Protein AF-U3B4Z3-F1 (afdb_monomer)

Secondary structure (DSSP, 8-state):
----PPEEEEEEEEES-HHHHHHTT-GGGTTTSPPP--TTGGGBSS-HHHHTTSSS----B--S---TT-EEEEEEEEE--TT--TTHHHHS----------SS-TT--HHHHHHHHHHHHHHHHHHHHHHHHHHTT-

Organism: Aquipseudomonas alcaligenes (strain ATCC 14909 / DSM 50342 / CCUG 1425 / JCM 20561 / NBRC 14159 / NCIMB 9945 / NCTC 10367 / 1577) (NCBI:txid1215092)

Sequence (138 aa):
MEYLATQISFRLVKGTSLDEVQKHFNQVSKADVESRNDDAVPNRDISAQQRSRGTVQSSRWTFERRNPDEKWLVVVVRQDREWNHPDVLDEEPYALVVTVADRDNENAQLYTQIQAVIAQQAEARERQQAERLRARRQ

Radius of gyration: 18.34 Å; Cα contacts (8 Å, |Δi|>4): 101; chains: 1; bounding box: 47×33×52 Å

Structure (mmCIF, N/CA/C/O backbone):
data_AF-U3B4Z3-F1
#
_entry.id   AF-U3B4Z3-F1
#
loop_
_atom_site.group_PDB
_atom_site.id
_atom_site.type_symbol
_atom_site.label_atom_id
_atom_site.label_alt_id
_atom_site.label_comp_id
_atom_site.label_asym_id
_atom_site.label_entity_id
_atom_site.label_seq_id
_atom_site.pdbx_PDB_ins_code
_atom_site.Cartn_x
_atom_site.Cartn_y
_atom_site.Cartn_z
_atom_site.occupancy
_atom_site.B_iso_or_equiv
_atom_site.auth_seq_id
_atom_site.auth_comp_id
_atom_site.auth_asym_id
_atom_site.auth_atom_id
_atom_site.pdbx_PDB_model_num
ATOM 1 N N . MET A 1 1 ? 26.764 -13.577 -11.043 1.00 41.62 1 MET A N 1
ATOM 2 C CA . MET A 1 1 ? 25.520 -13.459 -11.826 1.00 41.62 1 MET A CA 1
ATOM 3 C C . MET A 1 1 ? 24.587 -12.562 -11.039 1.00 41.62 1 MET A C 1
ATOM 5 O O . MET A 1 1 ? 24.193 -12.952 -9.948 1.00 41.62 1 MET A O 1
ATOM 9 N N . GLU A 1 2 ? 24.313 -11.351 -11.517 1.00 44.97 2 GLU A N 1
ATOM 10 C CA . GLU A 1 2 ? 23.198 -10.564 -10.983 1.00 44.97 2 GLU A CA 1
ATOM 11 C C . GLU A 1 2 ? 21.911 -11.148 -11.560 1.00 44.97 2 GLU A C 1
ATOM 13 O O . GLU A 1 2 ? 21.774 -11.275 -12.774 1.00 44.97 2 GLU A O 1
ATOM 18 N N . TYR A 1 3 ? 21.001 -11.574 -10.691 1.00 47.06 3 TYR A N 1
ATOM 19 C CA . TYR A 1 3 ? 19.689 -12.055 -11.099 1.00 47.06 3 TYR A CA 1
ATOM 20 C C . TYR A 1 3 ? 18.873 -10.841 -11.573 1.00 47.06 3 TYR A C 1
ATOM 22 O O . TYR A 1 3 ? 18.566 -9.947 -10.784 1.00 47.06 3 TYR A O 1
ATOM 30 N N . LEU A 1 4 ? 18.597 -10.767 -12.875 1.00 60.78 4 LEU A N 1
ATOM 31 C CA . LEU A 1 4 ? 17.962 -9.624 -13.542 1.00 60.78 4 LEU A CA 1
ATOM 32 C C . LEU A 1 4 ? 16.432 -9.792 -13.597 1.00 60.78 4 LEU A C 1
ATOM 34 O O . LEU A 1 4 ? 15.850 -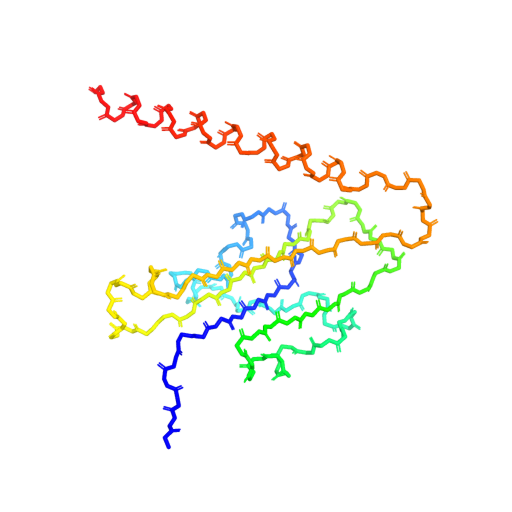9.791 -14.673 1.00 60.78 4 LEU A O 1
ATOM 38 N N . ALA A 1 5 ? 15.789 -9.985 -12.445 1.00 65.00 5 ALA A N 1
ATOM 39 C CA . ALA A 1 5 ? 14.333 -10.149 -12.357 1.00 65.00 5 ALA A CA 1
ATOM 40 C C . ALA A 1 5 ? 13.600 -8.805 -12.185 1.00 65.00 5 ALA A C 1
ATOM 42 O O . ALA A 1 5 ? 14.199 -7.818 -11.734 1.00 65.00 5 ALA A O 1
ATOM 43 N N . THR A 1 6 ? 12.297 -8.780 -12.498 1.00 74.94 6 THR A N 1
ATOM 44 C CA . THR A 1 6 ? 11.412 -7.647 -12.197 1.00 74.94 6 THR A CA 1
ATOM 45 C C . THR A 1 6 ? 11.465 -7.318 -10.710 1.00 74.94 6 THR A C 1
ATOM 47 O O . THR A 1 6 ? 11.360 -8.182 -9.837 1.00 74.94 6 THR A O 1
ATOM 50 N N . GLN A 1 7 ? 11.637 -6.031 -10.409 1.00 80.12 7 GLN A N 1
ATOM 51 C CA . GLN A 1 7 ? 11.697 -5.557 -9.035 1.00 80.12 7 GLN A CA 1
ATOM 52 C C . GLN A 1 7 ? 10.346 -4.993 -8.630 1.00 80.12 7 GLN A C 1
ATOM 54 O O . GLN A 1 7 ? 9.803 -4.096 -9.271 1.00 80.12 7 GLN A O 1
ATOM 59 N N . ILE A 1 8 ? 9.812 -5.493 -7.524 1.00 83.94 8 ILE A N 1
ATOM 60 C CA . ILE A 1 8 ? 8.605 -4.949 -6.911 1.00 83.94 8 ILE A CA 1
ATOM 61 C C . ILE A 1 8 ? 9.013 -4.239 -5.628 1.00 83.94 8 ILE A C 1
ATOM 63 O O . ILE A 1 8 ? 9.918 -4.661 -4.917 1.00 83.94 8 ILE A O 1
ATOM 67 N N . SER A 1 9 ? 8.362 -3.130 -5.319 1.00 86.50 9 SER A N 1
ATOM 68 C CA . SER A 1 9 ? 8.422 -2.507 -4.004 1.00 86.50 9 SER A CA 1
ATOM 69 C C . SER A 1 9 ? 7.042 -1.974 -3.653 1.00 86.50 9 SER A C 1
ATOM 71 O O . SER A 1 9 ? 6.201 -1.773 -4.522 1.00 86.50 9 SER A O 1
ATOM 73 N N . PHE A 1 10 ? 6.788 -1.735 -2.374 1.00 88.62 10 PHE A N 1
ATOM 74 C CA . PHE A 1 10 ? 5.564 -1.050 -1.955 1.00 88.62 10 PHE A CA 1
ATOM 75 C C . PHE A 1 10 ? 5.870 0.003 -0.907 1.00 88.62 10 PHE A C 1
ATOM 77 O O . PHE A 1 10 ? 6.934 -0.057 -0.304 1.00 88.62 10 PHE A O 1
ATOM 84 N N . ARG A 1 11 ? 4.982 0.965 -0.690 1.00 88.69 11 ARG A N 1
ATOM 85 C CA . ARG A 1 11 ? 5.067 1.966 0.379 1.00 88.69 11 ARG A CA 1
ATOM 86 C C . ARG A 1 11 ? 3.672 2.248 0.921 1.00 88.69 11 ARG A C 1
ATOM 88 O O . ARG A 1 11 ? 2.704 2.203 0.171 1.00 88.69 11 ARG A O 1
ATOM 95 N N . LEU A 1 12 ? 3.575 2.522 2.210 1.00 90.25 12 LEU A N 1
ATOM 96 C CA . LEU A 1 12 ? 2.405 3.042 2.885 1.00 90.25 12 LEU A CA 1
ATOM 97 C C . LEU A 1 12 ? 2.567 4.558 3.045 1.00 90.25 12 LEU A C 1
ATOM 99 O O . LEU A 1 12 ? 3.433 5.042 3.779 1.00 90.25 12 LEU A O 1
ATOM 103 N N . VAL A 1 13 ? 1.716 5.298 2.348 1.00 89.75 13 VAL A N 1
ATOM 104 C CA . VAL A 1 13 ? 1.735 6.762 2.292 1.00 89.75 13 VAL A CA 1
ATOM 105 C C . VAL A 1 13 ? 0.399 7.334 2.738 1.00 89.75 13 VAL A C 1
ATOM 107 O O . VAL A 1 13 ? -0.657 6.727 2.545 1.00 89.75 13 VAL A O 1
ATOM 110 N N . LYS A 1 14 ? 0.457 8.513 3.346 1.00 89.19 14 LYS A N 1
ATOM 111 C CA . LYS A 1 14 ? -0.705 9.343 3.641 1.00 89.19 14 LYS A CA 1
ATOM 112 C C . LYS A 1 14 ? -1.024 10.205 2.431 1.00 89.19 14 LYS A C 1
ATOM 114 O O . LYS A 1 14 ? -0.123 10.679 1.749 1.00 89.19 14 LYS A O 1
ATOM 119 N N . GLY A 1 15 ? -2.297 10.451 2.178 1.00 83.75 15 GLY A N 1
ATOM 120 C CA . GLY A 1 15 ? -2.708 11.358 1.114 1.00 83.75 15 GLY A CA 1
ATOM 121 C C . GLY A 1 15 ? -4.153 11.787 1.268 1.00 83.75 15 GLY A C 1
ATOM 122 O O . GLY A 1 15 ? -4.942 11.143 1.957 1.00 83.75 15 GLY A O 1
ATOM 123 N N . THR A 1 16 ? -4.509 12.878 0.605 1.00 81.00 16 THR A N 1
ATOM 124 C CA . THR A 1 16 ? -5.895 13.361 0.544 1.00 81.00 16 THR A CA 1
ATOM 125 C C . THR A 1 16 ? -6.699 12.613 -0.527 1.00 81.00 16 THR A C 1
ATOM 127 O O . THR A 1 16 ? -7.909 12.389 -0.389 1.00 81.00 16 THR A O 1
ATOM 130 N N . SER A 1 17 ? -6.021 12.161 -1.589 1.00 81.50 17 SER A N 1
ATOM 131 C CA . SER A 1 17 ? -6.609 11.446 -2.725 1.00 81.50 17 SER A CA 1
ATOM 132 C C . SER A 1 17 ? -5.595 10.546 -3.444 1.00 81.50 17 SER A C 1
ATOM 134 O O . SER A 1 17 ? -4.383 10.705 -3.295 1.00 81.50 17 SER A O 1
ATOM 136 N N . LEU A 1 18 ? -6.102 9.605 -4.250 1.00 82.75 18 LEU A N 1
ATOM 137 C CA . LEU A 1 18 ? -5.278 8.773 -5.135 1.00 82.75 18 LEU A CA 1
ATOM 138 C C . LEU A 1 18 ? -4.525 9.620 -6.173 1.00 82.75 18 LEU A C 1
ATOM 140 O O . LEU A 1 18 ? -3.337 9.388 -6.385 1.00 82.75 18 LEU A O 1
ATOM 144 N N . ASP A 1 19 ? -5.188 10.620 -6.761 1.00 80.50 19 ASP A N 1
ATOM 145 C CA . ASP A 1 19 ? -4.614 11.478 -7.807 1.00 80.50 19 ASP A CA 1
ATOM 146 C C . ASP A 1 19 ? -3.425 12.303 -7.304 1.00 80.50 19 ASP A C 1
ATOM 148 O O . ASP A 1 19 ? -2.439 12.478 -8.018 1.00 80.50 19 ASP A O 1
ATOM 152 N N . GLU A 1 20 ? -3.500 12.808 -6.069 1.00 82.69 20 GLU A N 1
ATOM 153 C CA . GLU A 1 20 ? -2.383 13.499 -5.418 1.00 82.69 20 GLU A CA 1
ATOM 154 C C . GLU A 1 20 ? -1.187 12.555 -5.271 1.00 82.69 20 GLU A C 1
ATOM 156 O O . GLU A 1 20 ? -0.090 12.858 -5.737 1.00 82.69 20 GLU A O 1
ATOM 161 N N . VAL A 1 21 ? -1.411 11.384 -4.670 1.00 83.50 21 VAL A N 1
ATOM 162 C CA . VAL A 1 21 ? -0.339 10.428 -4.384 1.00 83.50 21 VAL A CA 1
ATOM 163 C C . VAL A 1 21 ? 0.303 9.915 -5.669 1.00 83.50 21 VAL A C 1
ATOM 165 O O . VAL A 1 21 ? 1.527 9.837 -5.746 1.00 83.50 21 VAL A O 1
ATOM 168 N N . GLN A 1 22 ? -0.483 9.630 -6.708 1.00 80.88 22 GLN A N 1
ATOM 169 C CA . GLN A 1 22 ? 0.022 9.090 -7.970 1.00 80.88 22 GLN A CA 1
ATOM 170 C C . GLN A 1 22 ? 1.042 10.014 -8.655 1.00 80.88 22 GLN A C 1
ATOM 172 O O . GLN A 1 22 ? 1.992 9.518 -9.266 1.00 80.88 22 GLN A O 1
ATOM 177 N N . LYS A 1 23 ? 0.918 11.342 -8.511 1.00 80.50 23 LYS A N 1
ATOM 178 C CA . LYS A 1 23 ? 1.875 12.310 -9.083 1.00 80.50 23 LYS A CA 1
ATOM 179 C C . LYS A 1 23 ? 3.303 12.115 -8.568 1.00 80.50 23 LYS A C 1
ATOM 181 O O . LYS A 1 23 ? 4.246 12.332 -9.321 1.00 80.50 23 LYS A O 1
ATOM 186 N N . HIS A 1 24 ? 3.471 11.654 -7.331 1.00 77.00 24 HIS A N 1
ATOM 187 C CA . HIS A 1 24 ? 4.792 11.414 -6.735 1.00 77.00 24 HIS A CA 1
ATOM 188 C C . HIS A 1 24 ? 5.466 10.121 -7.217 1.00 77.00 24 HIS A C 1
ATOM 190 O O . HIS A 1 24 ? 6.660 9.927 -6.989 1.00 77.00 24 HIS A O 1
ATOM 196 N N . PHE A 1 25 ? 4.712 9.215 -7.846 1.00 74.25 25 PHE A N 1
ATOM 197 C CA . PHE A 1 25 ? 5.197 7.888 -8.241 1.00 74.25 25 PHE A CA 1
ATOM 198 C C . PHE A 1 25 ? 5.151 7.644 -9.751 1.00 74.25 25 PHE A C 1
ATOM 200 O O . PHE A 1 25 ? 5.730 6.666 -10.223 1.00 74.25 25 PHE A O 1
ATOM 207 N N . ASN A 1 26 ? 4.497 8.519 -10.518 1.00 72.94 26 ASN A N 1
ATOM 208 C CA . ASN A 1 26 ? 4.472 8.425 -11.970 1.00 72.94 26 ASN A CA 1
ATOM 209 C C . ASN A 1 26 ? 5.808 8.898 -12.571 1.00 72.94 26 ASN A C 1
ATOM 211 O O . ASN A 1 26 ? 6.327 9.962 -12.238 1.00 72.94 26 ASN A O 1
ATOM 215 N N . GLN A 1 27 ? 6.358 8.099 -13.486 1.00 64.75 27 GLN A N 1
ATOM 216 C CA . GLN A 1 27 ? 7.638 8.361 -14.144 1.00 64.75 27 GLN A CA 1
ATOM 217 C C . GLN A 1 27 ? 7.616 9.654 -14.972 1.00 64.75 27 GLN A C 1
ATOM 219 O O . GLN A 1 27 ? 8.635 10.335 -15.047 1.00 64.75 27 GLN A O 1
ATOM 224 N N . VAL A 1 28 ? 6.452 10.021 -15.521 1.00 63.06 28 VAL A N 1
ATOM 225 C CA . VAL A 1 28 ? 6.259 11.254 -16.306 1.00 63.06 28 VAL A CA 1
ATOM 226 C C . VAL A 1 28 ? 6.428 12.512 -15.448 1.00 63.06 28 VAL A C 1
ATOM 228 O O . VAL A 1 28 ? 6.970 13.501 -15.921 1.00 63.06 28 VAL A O 1
ATOM 231 N N . SER A 1 29 ? 6.012 12.470 -14.181 1.00 60.75 29 SER A N 1
ATOM 232 C CA . SER A 1 29 ? 6.086 13.603 -13.246 1.00 60.75 29 SER A CA 1
ATOM 233 C C . SER A 1 29 ? 7.303 13.551 -12.318 1.00 60.75 29 SER A C 1
ATOM 235 O O . SER A 1 29 ? 7.462 14.414 -11.460 1.00 60.75 29 SER A O 1
ATOM 237 N N . LYS A 1 30 ? 8.193 12.565 -12.494 1.00 60.62 30 LYS A N 1
ATOM 238 C CA . LYS A 1 30 ? 9.377 12.357 -11.643 1.00 60.62 30 LYS A CA 1
ATOM 239 C C . LYS A 1 30 ? 10.402 13.496 -11.736 1.00 60.62 30 LYS A C 1
ATOM 241 O O . LYS A 1 30 ? 11.194 13.666 -10.816 1.00 60.62 30 LYS A O 1
ATOM 246 N N . ALA A 1 31 ? 10.410 14.245 -12.840 1.00 61.31 31 ALA A N 1
ATOM 247 C CA . ALA A 1 31 ? 11.277 15.413 -13.009 1.00 61.31 31 ALA A CA 1
ATOM 248 C C . ALA A 1 31 ? 10.814 16.618 -12.170 1.00 61.31 31 ALA A C 1
ATOM 250 O O . ALA A 1 31 ? 11.644 17.418 -11.748 1.00 61.31 31 ALA A O 1
ATOM 251 N N . ASP A 1 32 ? 9.511 16.704 -11.893 1.00 60.38 32 ASP A N 1
ATOM 252 C CA . ASP A 1 32 ? 8.879 17.874 -11.277 1.00 60.38 32 ASP A CA 1
ATOM 253 C C . ASP A 1 32 ? 8.486 17.643 -9.810 1.00 60.38 32 ASP A C 1
ATOM 255 O O . ASP A 1 32 ? 8.093 18.577 -9.112 1.00 60.38 32 ASP A O 1
ATOM 259 N N . VAL A 1 33 ? 8.549 16.393 -9.335 1.00 61.12 33 VAL A N 1
ATOM 260 C CA . VAL A 1 33 ? 8.017 15.996 -8.029 1.00 61.12 33 VAL A CA 1
ATOM 261 C C . VAL A 1 33 ? 9.006 15.104 -7.281 1.00 61.12 33 VAL A C 1
ATOM 263 O O . VAL A 1 33 ? 9.469 14.084 -7.792 1.00 61.12 33 VAL A O 1
ATOM 266 N N . GLU A 1 34 ? 9.299 15.472 -6.031 1.00 60.69 34 GLU A N 1
ATOM 267 C CA . GLU A 1 34 ? 10.188 14.715 -5.149 1.00 60.69 34 GLU A CA 1
ATOM 268 C C . GLU A 1 34 ? 9.652 13.302 -4.865 1.00 60.69 34 GLU A C 1
ATOM 270 O O . GLU A 1 34 ? 8.446 13.087 -4.670 1.00 60.69 34 GLU A O 1
ATOM 275 N N . SER A 1 35 ? 10.568 12.327 -4.810 1.00 64.94 35 SER A N 1
ATOM 276 C CA . SER A 1 35 ? 10.212 10.937 -4.534 1.00 64.94 35 SER A CA 1
ATOM 277 C C . SER A 1 35 ? 9.660 10.799 -3.120 1.00 64.94 35 SER A C 1
ATOM 279 O O . SER A 1 35 ? 10.345 11.115 -2.145 1.00 64.94 35 SER A O 1
ATOM 281 N N . ARG A 1 36 ? 8.448 10.261 -2.997 1.00 74.06 36 ARG A N 1
ATOM 282 C CA . ARG A 1 36 ? 7.793 10.088 -1.701 1.00 74.06 36 ARG A CA 1
ATOM 283 C C . ARG A 1 36 ? 8.211 8.777 -1.030 1.00 74.06 36 ARG A C 1
ATOM 285 O O . ARG A 1 36 ? 8.226 7.713 -1.655 1.00 74.06 36 ARG A O 1
ATOM 292 N N . ASN A 1 37 ? 8.565 8.856 0.252 1.00 77.75 37 ASN A N 1
ATOM 293 C CA . ASN A 1 37 ? 8.926 7.695 1.069 1.00 77.75 37 ASN A CA 1
ATOM 294 C C . ASN A 1 37 ? 7.727 7.204 1.902 1.00 77.75 37 ASN A C 1
ATOM 296 O O . ASN A 1 37 ? 6.647 7.774 1.818 1.00 77.75 37 ASN A O 1
ATOM 300 N N . ASP A 1 38 ? 7.901 6.130 2.677 1.00 80.69 38 ASP A N 1
ATOM 301 C CA . ASP A 1 38 ? 6.892 5.692 3.650 1.00 80.69 38 ASP A CA 1
ATOM 302 C C . ASP A 1 38 ? 6.573 6.828 4.640 1.00 80.69 38 ASP A C 1
ATOM 304 O O . ASP A 1 38 ? 7.473 7.343 5.300 1.00 80.69 38 ASP A O 1
ATOM 308 N N . ASP A 1 39 ? 5.297 7.176 4.806 1.00 84.25 39 ASP A N 1
ATOM 309 C CA . ASP A 1 39 ? 4.884 8.210 5.774 1.00 84.25 39 ASP A CA 1
ATOM 310 C C . ASP A 1 39 ? 4.785 7.652 7.208 1.00 84.25 39 ASP A C 1
ATOM 312 O O . ASP A 1 39 ? 4.643 8.395 8.177 1.00 84.25 39 ASP A O 1
ATOM 316 N N . ALA A 1 40 ? 4.883 6.327 7.357 1.00 82.44 40 ALA A N 1
ATOM 317 C CA . ALA A 1 40 ? 4.808 5.603 8.625 1.00 82.44 40 ALA A CA 1
ATOM 318 C C . ALA A 1 40 ? 6.084 4.791 8.917 1.00 82.44 40 ALA A C 1
ATOM 320 O O . ALA A 1 40 ? 6.005 3.679 9.437 1.00 82.44 40 ALA A O 1
ATOM 321 N N . VAL A 1 41 ? 7.269 5.317 8.571 1.00 79.81 41 VAL A N 1
ATOM 322 C CA . VAL A 1 41 ? 8.565 4.673 8.880 1.00 79.81 41 VAL A CA 1
ATOM 323 C C . VAL A 1 41 ? 8.708 4.244 10.349 1.00 79.81 41 VAL A C 1
ATOM 325 O O . VAL A 1 41 ? 9.113 3.098 10.547 1.00 79.81 41 VAL A O 1
ATOM 328 N N . PRO A 1 42 ? 8.390 5.077 11.365 1.00 80.75 42 PRO A N 1
ATOM 329 C CA . PRO A 1 42 ? 8.585 4.683 12.764 1.00 80.75 42 PRO A CA 1
ATOM 330 C C . PRO A 1 42 ? 7.632 3.575 13.229 1.00 80.75 42 PRO A C 1
ATOM 332 O O . PR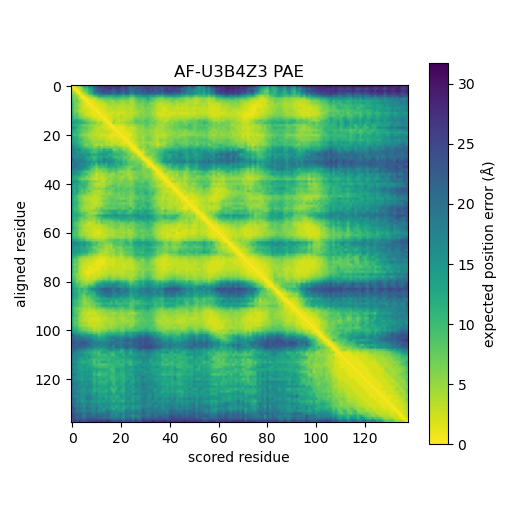O A 1 42 ? 7.926 2.877 14.190 1.00 80.75 42 PRO A O 1
ATOM 335 N N . ASN A 1 43 ? 6.515 3.377 12.531 1.00 82.25 43 ASN A N 1
ATOM 336 C CA . ASN A 1 43 ? 5.455 2.447 12.919 1.00 82.25 43 ASN A CA 1
ATOM 337 C C . ASN A 1 43 ? 5.593 1.075 12.245 1.00 82.25 43 ASN A C 1
ATOM 339 O O . ASN A 1 43 ? 4.643 0.293 12.264 1.00 82.25 43 ASN A O 1
ATOM 343 N N . ARG A 1 44 ? 6.725 0.818 11.583 1.00 85.94 44 ARG A N 1
ATOM 344 C CA . ARG A 1 44 ? 6.922 -0.294 10.653 1.00 85.94 44 ARG A CA 1
ATOM 345 C C . ARG A 1 44 ? 7.857 -1.353 11.229 1.00 85.94 44 ARG A C 1
ATOM 347 O O . ARG A 1 44 ? 8.994 -1.040 11.565 1.00 85.94 44 ARG A O 1
ATOM 354 N N . ASP A 1 45 ? 7.431 -2.613 11.182 1.00 83.81 45 ASP A N 1
ATOM 355 C CA . ASP A 1 45 ? 8.217 -3.736 11.713 1.00 83.81 45 ASP A CA 1
ATOM 356 C C . ASP A 1 45 ? 9.333 -4.195 10.755 1.00 83.81 45 ASP A C 1
ATOM 358 O O . ASP A 1 45 ? 10.432 -4.535 11.184 1.00 83.81 45 ASP A O 1
ATOM 362 N N . ILE A 1 46 ? 9.071 -4.204 9.439 1.00 83.69 46 ILE A N 1
ATOM 363 C CA . ILE A 1 46 ? 10.025 -4.676 8.416 1.00 83.69 46 ILE A CA 1
ATOM 364 C C . ILE A 1 46 ? 10.355 -3.536 7.459 1.00 83.69 46 ILE A C 1
ATOM 366 O O . ILE A 1 46 ? 9.482 -3.046 6.732 1.00 83.69 46 ILE A O 1
ATOM 370 N N . SER A 1 47 ? 11.626 -3.128 7.428 1.00 83.50 47 SER A N 1
ATOM 371 C CA . SER A 1 47 ? 12.064 -2.011 6.591 1.00 83.50 47 SER A CA 1
ATOM 372 C C . SER A 1 47 ? 12.010 -2.323 5.093 1.00 83.50 47 SER A C 1
ATOM 374 O O . SER A 1 47 ? 12.172 -3.466 4.664 1.00 83.50 47 SER A O 1
ATOM 376 N N . ALA A 1 48 ? 11.839 -1.278 4.274 1.00 80.44 48 ALA A N 1
ATOM 377 C CA . ALA A 1 48 ? 11.908 -1.387 2.815 1.00 80.44 48 ALA A CA 1
ATOM 378 C C . ALA A 1 48 ? 13.221 -2.034 2.337 1.00 80.44 48 ALA A C 1
ATOM 380 O O . ALA A 1 48 ? 13.192 -2.866 1.437 1.00 80.44 48 ALA A O 1
ATOM 381 N N . GLN A 1 49 ? 14.348 -1.710 2.980 1.00 79.75 49 GLN A N 1
ATOM 382 C CA . GLN A 1 49 ? 15.660 -2.265 2.640 1.00 79.75 49 GLN A CA 1
ATOM 383 C C . GLN A 1 49 ? 15.788 -3.757 2.983 1.00 79.75 49 GLN A C 1
ATOM 385 O O . GLN A 1 49 ? 16.465 -4.494 2.270 1.00 79.75 49 GL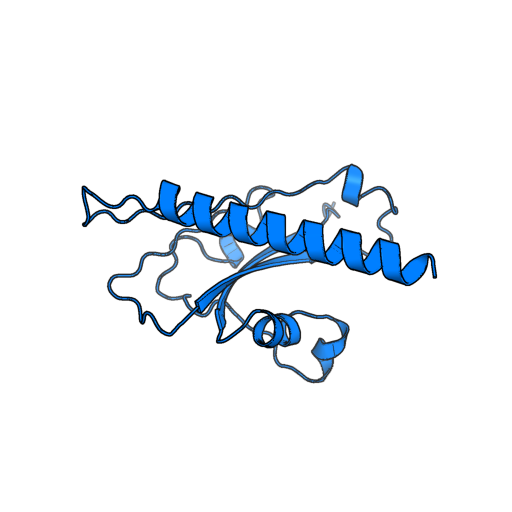N A O 1
ATOM 390 N N . GLN A 1 50 ? 15.154 -4.214 4.067 1.00 78.75 50 GLN A N 1
ATOM 391 C CA . GLN A 1 50 ? 15.166 -5.632 4.438 1.00 78.75 50 GLN A CA 1
ATOM 392 C C . GLN A 1 50 ? 14.327 -6.470 3.471 1.00 78.75 50 GLN A C 1
ATOM 394 O O . GLN A 1 50 ? 14.773 -7.534 3.048 1.00 78.75 50 GLN A O 1
ATOM 399 N N . ARG A 1 51 ? 13.140 -5.988 3.079 1.00 82.88 51 ARG A N 1
ATOM 400 C CA . ARG A 1 51 ? 12.241 -6.743 2.189 1.00 82.88 51 ARG A CA 1
ATOM 401 C C . ARG A 1 51 ? 12.583 -6.644 0.705 1.00 82.88 51 ARG A C 1
ATOM 403 O O . ARG A 1 51 ? 12.222 -7.550 -0.032 1.00 82.88 51 ARG A O 1
ATOM 410 N N . SER A 1 52 ? 13.304 -5.613 0.257 1.00 75.38 52 SER A N 1
ATOM 411 C CA . SER A 1 52 ? 13.659 -5.449 -1.165 1.00 75.38 52 SER A CA 1
ATOM 412 C C . SER A 1 52 ? 14.561 -6.557 -1.721 1.00 75.38 52 SER A C 1
ATOM 414 O O . SER A 1 52 ? 14.750 -6.642 -2.929 1.00 75.38 52 SER A O 1
ATOM 416 N N . ARG A 1 53 ? 15.129 -7.399 -0.849 1.00 70.19 53 ARG A N 1
ATOM 4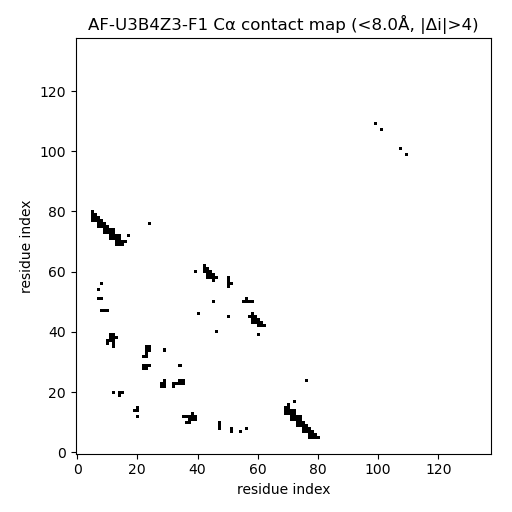17 C CA . ARG A 1 53 ? 15.996 -8.528 -1.214 1.00 70.19 53 ARG A CA 1
ATOM 418 C C . ARG A 1 53 ? 15.235 -9.829 -1.480 1.00 70.19 53 ARG A C 1
ATOM 420 O O . ARG A 1 53 ? 15.850 -10.790 -1.926 1.00 70.19 53 ARG A O 1
ATOM 427 N N . GLY A 1 54 ? 13.942 -9.884 -1.160 1.00 67.94 54 GLY A N 1
ATOM 428 C CA . GLY A 1 54 ? 13.112 -11.077 -1.314 1.00 67.94 54 GLY A CA 1
ATOM 429 C C . GLY A 1 54 ? 12.048 -10.916 -2.397 1.00 67.94 54 GLY A C 1
ATOM 430 O O . GLY A 1 54 ? 11.542 -9.817 -2.628 1.00 67.94 54 GLY A O 1
ATOM 431 N N . THR A 1 55 ? 11.674 -12.035 -3.021 1.00 68.38 55 THR A N 1
ATOM 432 C CA . THR A 1 55 ? 10.556 -12.116 -3.977 1.00 68.38 55 THR A CA 1
ATOM 433 C C . THR A 1 55 ? 9.212 -11.913 -3.278 1.00 68.38 55 THR A C 1
ATOM 435 O O . THR A 1 55 ? 8.326 -11.241 -3.797 1.00 68.38 55 THR A O 1
ATOM 438 N N . VAL A 1 56 ? 9.074 -12.440 -2.056 1.00 76.75 56 VAL A N 1
ATOM 439 C CA . VAL A 1 56 ? 7.925 -12.173 -1.185 1.00 76.75 56 VAL A CA 1
ATOM 440 C C . VAL A 1 56 ? 8.270 -11.009 -0.273 1.00 76.75 56 VAL A C 1
ATOM 442 O O . VAL A 1 56 ? 9.154 -11.107 0.579 1.00 76.75 56 VAL A O 1
ATOM 445 N N . GLN A 1 57 ? 7.546 -9.908 -0.434 1.00 85.69 57 GLN A N 1
ATOM 446 C CA . GLN A 1 57 ? 7.696 -8.740 0.419 1.00 85.69 57 GLN A CA 1
ATOM 447 C C . GLN A 1 57 ? 6.521 -8.642 1.378 1.00 85.69 57 GLN A C 1
ATOM 449 O O . GLN A 1 57 ? 5.367 -8.640 0.960 1.00 85.69 57 GLN A O 1
ATOM 454 N N . SER A 1 58 ? 6.814 -8.500 2.667 1.00 88.38 58 SER A N 1
ATOM 455 C CA . SER A 1 58 ? 5.805 -8.212 3.681 1.00 88.38 58 SER A CA 1
ATOM 456 C C . SER A 1 58 ? 6.278 -7.092 4.595 1.00 88.38 58 SER A C 1
ATOM 458 O O . SER A 1 58 ? 7.475 -6.823 4.731 1.00 88.38 58 SER A O 1
ATOM 460 N N . SER A 1 59 ? 5.319 -6.384 5.172 1.00 89.19 59 SER A N 1
ATOM 461 C CA . SER A 1 59 ? 5.571 -5.428 6.236 1.00 89.19 59 SE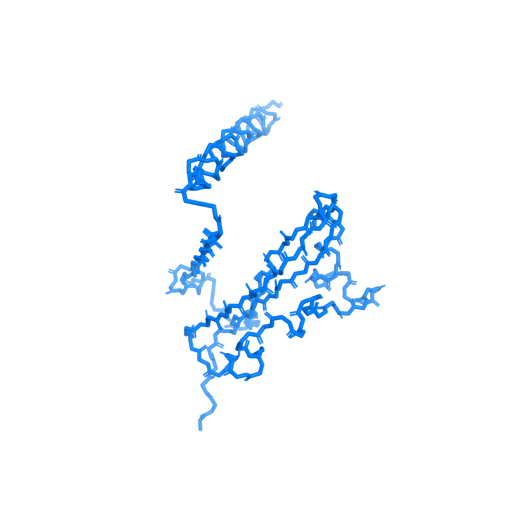R A CA 1
ATOM 462 C C . SER A 1 59 ? 4.306 -5.275 7.063 1.00 89.19 59 SER A C 1
ATOM 464 O O . SER A 1 59 ? 3.197 -5.515 6.579 1.00 89.19 59 SER A O 1
ATOM 466 N N . ARG A 1 60 ? 4.488 -4.894 8.320 1.00 89.31 60 ARG A N 1
ATOM 467 C CA . ARG A 1 60 ? 3.412 -4.643 9.265 1.00 89.31 60 ARG A CA 1
ATOM 468 C C . ARG A 1 60 ? 3.580 -3.236 9.802 1.00 89.31 60 ARG A C 1
ATOM 470 O O . ARG A 1 60 ? 4.693 -2.827 10.125 1.00 89.31 60 ARG A O 1
ATOM 477 N N . TRP A 1 61 ? 2.459 -2.531 9.886 1.00 90.00 61 TRP A N 1
ATOM 478 C CA . TRP A 1 61 ? 2.387 -1.235 10.532 1.00 90.00 61 TRP A CA 1
ATOM 479 C C . TRP A 1 61 ? 1.396 -1.274 11.680 1.00 90.00 61 TRP A C 1
ATOM 481 O O . TRP A 1 61 ? 0.265 -1.734 11.505 1.00 90.00 61 TRP A O 1
ATOM 491 N N . THR A 1 62 ? 1.814 -0.754 12.829 1.00 87.94 62 THR A N 1
ATOM 492 C CA . THR A 1 62 ? 0.975 -0.664 14.027 1.00 87.94 62 THR A CA 1
ATOM 493 C C . THR A 1 62 ? 0.693 0.801 14.340 1.00 87.94 62 THR A C 1
ATOM 495 O O . THR A 1 62 ? 1.594 1.636 14.328 1.00 87.94 62 THR A O 1
ATOM 498 N N . PHE A 1 63 ? -0.570 1.135 14.587 1.00 85.50 63 PHE A N 1
ATOM 499 C CA . PHE A 1 63 ? -1.006 2.500 14.877 1.00 85.50 63 PHE A CA 1
ATOM 500 C C . PHE A 1 63 ? -1.860 2.486 16.138 1.00 85.50 63 PHE A C 1
ATOM 502 O O . PHE A 1 63 ? -2.796 1.699 16.210 1.00 85.50 63 PHE A O 1
ATOM 509 N N . GLU A 1 64 ? -1.556 3.361 17.093 1.00 80.38 64 GLU A N 1
ATOM 510 C CA . GLU A 1 64 ? -2.319 3.476 18.346 1.00 80.38 64 GLU A CA 1
ATOM 511 C C . GLU A 1 64 ? -3.522 4.418 18.207 1.00 80.38 64 GLU A C 1
ATOM 513 O O . GLU A 1 64 ? -4.585 4.176 18.766 1.00 80.38 64 GLU A O 1
ATOM 518 N N . ARG A 1 65 ? -3.374 5.503 17.437 1.00 76.31 65 ARG A N 1
ATOM 519 C CA . ARG A 1 65 ? -4.448 6.444 17.094 1.00 76.31 65 ARG A CA 1
ATOM 520 C C . ARG A 1 65 ? -4.294 6.890 15.649 1.00 76.31 65 ARG A C 1
ATOM 522 O O . ARG A 1 65 ? -3.190 7.212 15.213 1.00 76.31 65 ARG A O 1
ATOM 529 N N . ARG A 1 66 ? -5.402 6.917 14.907 1.00 74.62 66 ARG A N 1
ATOM 530 C CA . ARG A 1 66 ? -5.441 7.427 13.532 1.00 74.62 66 ARG A CA 1
ATOM 531 C C . ARG A 1 66 ? -6.383 8.615 13.424 1.00 74.62 66 ARG A C 1
ATOM 533 O O . ARG A 1 66 ? -7.417 8.645 14.083 1.00 74.62 66 ARG A O 1
ATOM 540 N N . ASN A 1 67 ? -6.013 9.566 12.574 1.00 78.69 67 ASN A N 1
ATOM 541 C CA . ASN A 1 67 ? -6.895 10.650 12.178 1.00 78.69 67 ASN A CA 1
ATOM 542 C C . ASN A 1 67 ? -7.882 10.127 11.110 1.00 78.69 67 ASN A C 1
ATOM 544 O O . ASN A 1 67 ? -7.415 9.631 10.083 1.00 78.69 67 ASN A O 1
ATOM 548 N N . PRO A 1 68 ? -9.209 10.203 11.328 1.00 77.62 68 PRO A N 1
ATOM 549 C CA . PRO A 1 68 ? -10.204 9.756 10.350 1.00 77.62 68 PRO A CA 1
ATOM 550 C C . PRO A 1 68 ? -10.200 10.563 9.043 1.00 77.62 68 PRO A C 1
ATOM 552 O O . PRO A 1 68 ? -10.618 10.033 8.015 1.00 77.62 68 PRO A O 1
ATOM 555 N N . ASP A 1 69 ? -9.690 11.797 9.053 1.00 79.56 69 ASP A N 1
ATOM 556 C CA . ASP A 1 69 ? -9.609 12.642 7.853 1.00 79.56 69 ASP A CA 1
ATOM 557 C C . ASP A 1 69 ? -8.410 12.286 6.953 1.00 79.56 69 ASP A C 1
ATOM 559 O O . ASP A 1 69 ? -8.324 12.725 5.804 1.00 79.56 69 ASP A O 1
ATOM 563 N N . GLU A 1 70 ? -7.475 11.471 7.451 1.00 79.81 70 GLU A N 1
ATOM 564 C CA . GLU A 1 70 ? -6.302 11.032 6.699 1.00 79.81 70 GLU A CA 1
ATOM 565 C C . GLU A 1 70 ? -6.562 9.692 6.001 1.00 79.81 70 GLU A C 1
ATOM 567 O O . GLU A 1 70 ? -6.848 8.672 6.636 1.00 79.81 70 GLU A O 1
ATOM 572 N N . LYS A 1 71 ? -6.378 9.656 4.675 1.00 85.31 71 LYS A N 1
ATOM 573 C CA . LYS A 1 71 ? -6.409 8.399 3.924 1.00 85.31 71 LYS A CA 1
ATOM 574 C C . LYS A 1 71 ? -5.015 7.795 3.862 1.00 85.31 71 LYS A C 1
ATOM 576 O O . LYS A 1 71 ? -4.026 8.472 3.583 1.00 85.31 71 LYS A O 1
ATOM 581 N N . TRP A 1 72 ? -4.969 6.489 4.081 1.00 87.38 72 TRP A N 1
ATOM 582 C CA . TRP A 1 72 ? -3.766 5.682 3.964 1.00 87.38 72 TRP A CA 1
ATOM 583 C C . TRP A 1 72 ? -3.830 4.857 2.690 1.00 87.38 72 TRP A C 1
ATOM 585 O O . TRP A 1 72 ? -4.823 4.182 2.421 1.00 87.38 72 TRP A O 1
ATOM 595 N N . LEU A 1 73 ? -2.764 4.924 1.907 1.00 87.81 73 LEU A N 1
ATOM 596 C CA . LEU A 1 73 ? -2.685 4.351 0.576 1.00 87.81 73 LEU A CA 1
ATOM 597 C C . LEU A 1 73 ? -1.455 3.451 0.501 1.00 87.81 73 LEU A C 1
ATOM 599 O O . LEU A 1 73 ? -0.350 3.857 0.867 1.00 87.81 73 LEU A O 1
ATOM 603 N N . VAL A 1 74 ? -1.651 2.221 0.028 1.00 89.12 74 VAL A N 1
ATOM 604 C CA . VAL A 1 74 ? -0.547 1.316 -0.297 1.00 89.12 74 VAL A CA 1
ATOM 605 C C . VAL A 1 74 ? -0.205 1.515 -1.764 1.00 89.12 74 VAL A C 1
ATOM 607 O O . VAL A 1 74 ? -0.986 1.167 -2.646 1.00 89.12 74 VAL A O 1
ATOM 610 N N . VAL A 1 75 ? 0.966 2.080 -2.023 1.00 88.12 75 VAL A N 1
ATOM 611 C CA . VAL A 1 75 ? 1.494 2.273 -3.372 1.00 88.12 75 VAL A CA 1
ATOM 612 C C . VAL A 1 75 ? 2.418 1.114 -3.689 1.00 88.12 75 VAL A C 1
ATOM 614 O O . VAL A 1 75 ? 3.447 0.953 -3.036 1.00 88.12 75 VAL A O 1
ATOM 617 N N . VAL A 1 76 ? 2.064 0.316 -4.694 1.00 87.19 76 VAL A N 1
ATOM 618 C CA . VAL A 1 76 ? 2.913 -0.753 -5.229 1.00 87.19 76 VAL A CA 1
ATOM 619 C C . VAL A 1 76 ? 3.595 -0.239 -6.491 1.00 87.19 76 VAL A C 1
ATOM 621 O O . VAL A 1 76 ? 2.938 0.257 -7.400 1.00 87.19 76 VAL A O 1
ATOM 624 N N . VAL A 1 77 ? 4.920 -0.343 -6.536 1.00 83.81 77 VAL A N 1
ATOM 625 C CA . VAL A 1 77 ? 5.747 0.046 -7.677 1.00 83.81 77 VAL A CA 1
ATOM 626 C C . VAL A 1 77 ? 6.410 -1.208 -8.225 1.00 83.81 77 VAL A C 1
ATOM 628 O O . VAL A 1 77 ? 7.274 -1.791 -7.567 1.00 83.81 77 VAL A O 1
ATOM 631 N N . ARG A 1 78 ? 6.007 -1.598 -9.434 1.00 84.19 78 ARG A N 1
ATOM 632 C CA . ARG A 1 78 ? 6.677 -2.608 -10.254 1.00 84.19 78 ARG A CA 1
ATOM 633 C C . ARG A 1 78 ? 7.637 -1.891 -11.200 1.00 84.19 78 ARG A C 1
ATOM 635 O O . ARG A 1 78 ? 7.252 -0.924 -11.850 1.00 84.19 78 ARG A O 1
ATOM 642 N N . GLN A 1 79 ? 8.888 -2.327 -11.220 1.00 79.06 79 GLN A N 1
ATOM 643 C CA . GLN A 1 79 ? 9.928 -1.827 -12.107 1.00 79.06 79 GLN A CA 1
ATOM 644 C C . GLN A 1 79 ? 10.322 -2.953 -13.055 1.00 79.06 79 GLN A C 1
ATOM 646 O O . GLN A 1 79 ? 11.082 -3.854 -12.691 1.00 79.06 79 GLN A O 1
ATOM 651 N N . ASP A 1 80 ? 9.769 -2.879 -14.259 1.00 77.81 80 ASP A N 1
ATOM 652 C CA . ASP A 1 80 ? 10.143 -3.714 -15.392 1.00 77.81 80 ASP A CA 1
ATOM 653 C C . ASP A 1 80 ? 11.280 -3.027 -16.165 1.00 77.81 80 ASP A C 1
ATOM 655 O O . ASP A 1 80 ? 11.355 -1.795 -16.216 1.00 77.81 80 ASP A O 1
ATOM 659 N N . ARG A 1 81 ? 12.209 -3.802 -16.733 1.00 72.06 81 ARG A N 1
ATOM 660 C CA . ARG A 1 81 ? 13.311 -3.242 -17.532 1.00 72.06 81 ARG A CA 1
ATOM 661 C C . ARG A 1 81 ? 12.902 -3.091 -18.995 1.00 72.06 81 ARG A C 1
ATOM 663 O O . ARG A 1 81 ? 12.045 -3.814 -19.477 1.00 72.06 81 ARG A O 1
ATOM 670 N N . GLU A 1 82 ? 13.560 -2.187 -19.720 1.00 64.44 82 GLU A N 1
ATOM 671 C CA . GLU A 1 82 ? 13.239 -1.862 -21.126 1.00 64.44 82 GLU A CA 1
ATOM 672 C C . GLU A 1 82 ? 13.356 -3.048 -22.100 1.00 64.44 82 GLU A C 1
ATOM 674 O O . GLU A 1 82 ? 12.754 -3.029 -23.167 1.00 64.44 82 GLU A O 1
ATOM 679 N N . TRP A 1 83 ? 14.117 -4.081 -21.736 1.00 64.56 83 TRP A N 1
ATOM 680 C CA . TRP A 1 83 ? 14.282 -5.311 -22.515 1.00 64.56 83 TRP A CA 1
ATOM 681 C C . TRP A 1 83 ? 13.376 -6.453 -22.033 1.00 64.56 83 TRP A C 1
ATOM 683 O O . TRP A 1 83 ? 13.509 -7.573 -22.521 1.00 64.56 83 TRP A O 1
ATOM 693 N N . ASN A 1 84 ? 12.467 -6.193 -21.085 1.00 60.66 84 ASN A N 1
ATOM 694 C CA . ASN A 1 84 ? 11.455 -7.169 -20.700 1.00 60.66 84 ASN A CA 1
ATOM 695 C C . ASN A 1 84 ? 10.543 -7.431 -21.902 1.00 60.66 84 ASN A C 1
ATOM 697 O O . ASN A 1 84 ? 10.038 -6.504 -22.540 1.00 60.66 84 ASN A O 1
ATOM 701 N N . HIS A 1 85 ? 10.342 -8.709 -22.212 1.00 63.41 85 HIS A N 1
ATOM 702 C CA . HIS A 1 85 ? 9.391 -9.126 -23.231 1.00 63.41 85 HIS A CA 1
ATOM 703 C C . HIS A 1 85 ? 7.967 -8.673 -22.849 1.00 63.41 85 HIS A C 1
ATOM 705 O O . HIS A 1 85 ? 7.665 -8.562 -21.656 1.00 63.41 85 HIS A O 1
ATOM 711 N N . PRO A 1 86 ? 7.077 -8.421 -23.829 1.00 66.12 86 PRO A N 1
ATOM 712 C CA . PRO A 1 86 ? 5.691 -8.018 -23.564 1.00 66.12 86 PRO A CA 1
ATOM 713 C C . PRO A 1 86 ? 4.954 -8.978 -22.616 1.00 66.12 86 PRO A C 1
ATOM 715 O O . PRO A 1 86 ? 4.089 -8.555 -21.854 1.00 66.12 86 PRO A O 1
ATOM 718 N N . ASP A 1 87 ? 5.360 -10.246 -22.633 1.00 64.81 87 ASP A N 1
ATOM 719 C CA . ASP A 1 87 ? 4.718 -11.360 -21.936 1.00 64.81 87 ASP A CA 1
ATOM 720 C C . ASP A 1 87 ? 5.079 -11.421 -20.435 1.00 64.81 87 ASP A C 1
ATOM 722 O O . ASP A 1 87 ? 4.476 -12.169 -19.672 1.00 64.81 87 ASP A O 1
ATOM 726 N N . VAL A 1 88 ? 6.018 -10.592 -19.956 1.00 68.50 88 VAL A N 1
ATOM 727 C CA . VAL A 1 88 ? 6.482 -10.591 -18.550 1.00 68.50 88 VAL A CA 1
ATOM 728 C C . VAL A 1 88 ? 5.363 -10.241 -17.553 1.00 68.50 88 VAL A C 1
ATOM 730 O O . VAL A 1 88 ? 5.399 -10.644 -16.390 1.00 68.50 88 VAL A O 1
ATOM 733 N N . LEU A 1 89 ? 4.338 -9.502 -17.980 1.00 67.19 89 LEU A N 1
ATOM 734 C CA . LEU A 1 89 ? 3.149 -9.254 -17.154 1.00 67.19 89 LEU A CA 1
ATOM 735 C C . LEU A 1 89 ? 2.287 -10.508 -16.970 1.00 67.19 89 LEU A C 1
ATOM 737 O O . LEU A 1 89 ? 1.718 -10.683 -15.891 1.00 67.19 89 LEU A O 1
ATOM 741 N N . ASP A 1 90 ? 2.223 -11.363 -17.990 1.00 72.06 90 ASP A N 1
ATOM 742 C CA . ASP A 1 90 ? 1.451 -12.604 -17.978 1.00 72.06 90 ASP A CA 1
ATOM 743 C C . ASP A 1 90 ? 2.210 -13.724 -17.251 1.00 72.06 90 ASP A C 1
ATOM 745 O O . ASP A 1 90 ? 1.608 -14.513 -16.520 1.00 72.06 90 ASP A O 1
ATOM 749 N N . GLU A 1 91 ? 3.536 -13.764 -17.399 1.00 75.81 91 GLU A N 1
ATOM 750 C CA . GLU A 1 91 ? 4.397 -14.764 -16.759 1.00 75.81 91 GLU A CA 1
ATOM 751 C C . GLU A 1 91 ? 4.695 -14.452 -15.285 1.00 75.81 91 GLU A C 1
ATOM 753 O O . GLU A 1 91 ? 4.837 -15.369 -14.473 1.00 75.81 91 GLU A O 1
ATOM 758 N N . GLU A 1 92 ? 4.742 -13.169 -14.909 1.00 75.06 92 GLU A N 1
ATOM 759 C CA . GLU A 1 92 ? 5.039 -12.728 -13.541 1.00 75.06 92 GLU A CA 1
ATOM 760 C C . GLU A 1 92 ? 3.895 -11.874 -12.956 1.00 75.06 92 GLU A C 1
ATOM 762 O O . GLU A 1 92 ? 4.038 -10.653 -12.773 1.00 75.06 92 GLU A O 1
ATOM 767 N N . PRO A 1 93 ? 2.731 -12.476 -12.639 1.00 81.25 93 PRO A N 1
ATOM 768 C CA . PRO A 1 93 ? 1.654 -11.774 -11.956 1.00 81.25 93 PRO A CA 1
ATOM 769 C C . PRO A 1 93 ? 2.044 -11.450 -10.508 1.00 81.25 93 PRO A C 1
ATOM 771 O O . PRO A 1 93 ? 2.779 -12.188 -9.851 1.00 81.25 93 PRO A O 1
ATOM 774 N N . TYR A 1 94 ? 1.490 -10.363 -9.967 1.00 84.19 94 TYR A N 1
ATOM 775 C CA . TYR A 1 94 ? 1.624 -10.027 -8.550 1.00 84.19 94 TYR A CA 1
ATOM 776 C C . TYR A 1 94 ? 0.258 -9.838 -7.897 1.00 84.19 94 TYR A C 1
ATOM 778 O O . TYR A 1 94 ? -0.722 -9.467 -8.542 1.00 84.19 94 TYR A O 1
ATOM 786 N N . ALA A 1 95 ? 0.209 -10.062 -6.587 1.00 86.56 95 ALA A N 1
ATOM 787 C CA . ALA A 1 95 ? -0.972 -9.835 -5.770 1.00 86.56 95 ALA A CA 1
ATOM 788 C C . ALA A 1 95 ? -0.610 -8.999 -4.540 1.00 86.56 95 ALA A C 1
ATOM 790 O O . ALA A 1 95 ? 0.479 -9.128 -3.979 1.00 86.56 95 ALA A O 1
ATOM 791 N N . LEU A 1 96 ? -1.544 -8.151 -4.109 1.00 88.06 96 LEU A N 1
ATOM 792 C CA . LEU A 1 96 ? -1.444 -7.393 -2.869 1.00 88.06 96 LEU A CA 1
ATOM 793 C C . LEU A 1 96 ? -2.446 -7.956 -1.861 1.00 88.06 96 LEU A C 1
ATOM 795 O O . LEU A 1 96 ? -3.652 -7.918 -2.093 1.00 88.06 96 LEU A O 1
ATOM 799 N N . VAL A 1 97 ? -1.941 -8.433 -0.725 1.00 88.00 97 VAL A N 1
ATOM 800 C CA . VAL A 1 97 ? -2.767 -8.872 0.405 1.00 88.00 97 VAL A CA 1
ATOM 801 C C . VAL A 1 97 ? -2.618 -7.863 1.535 1.00 88.00 97 VAL A C 1
ATOM 803 O O . VAL A 1 97 ? -1.508 -7.590 1.990 1.00 88.00 97 VAL A O 1
ATOM 806 N N . VAL A 1 98 ? -3.741 -7.307 1.988 1.00 85.94 98 VAL A N 1
ATOM 807 C CA . VAL A 1 98 ? -3.792 -6.357 3.104 1.00 85.94 98 VAL A CA 1
ATOM 808 C C . VAL A 1 98 ? -4.644 -6.949 4.212 1.00 85.94 98 VAL A C 1
ATOM 810 O O . VAL A 1 98 ? -5.831 -7.205 4.022 1.00 85.94 98 VAL A O 1
ATOM 813 N N . THR A 1 99 ? -4.039 -7.113 5.384 1.00 84.88 99 THR A N 1
ATOM 814 C CA . THR A 1 99 ? -4.740 -7.544 6.593 1.00 84.88 99 THR A CA 1
ATOM 815 C C . THR A 1 99 ? -4.848 -6.368 7.549 1.00 84.88 99 THR A C 1
ATOM 817 O O . THR A 1 99 ? -3.835 -5.821 7.987 1.00 84.88 99 THR A O 1
ATOM 820 N N . VAL A 1 100 ? -6.080 -5.993 7.890 1.00 82.62 100 VAL A N 1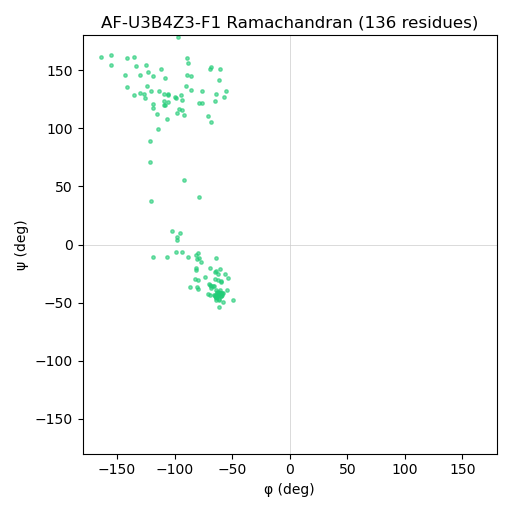
ATOM 821 C CA . VAL A 1 100 ? -6.373 -4.995 8.921 1.00 82.62 100 VAL A CA 1
ATOM 822 C C . VAL A 1 100 ? -6.892 -5.736 10.143 1.00 82.62 100 VAL A C 1
ATOM 824 O O . VAL A 1 100 ? -7.861 -6.483 10.044 1.00 82.62 100 VAL A O 1
ATOM 827 N N . ALA A 1 101 ? -6.229 -5.550 11.280 1.00 79.81 101 ALA A N 1
ATOM 828 C CA . ALA A 1 101 ? -6.637 -6.128 12.551 1.00 79.81 101 ALA A CA 1
ATOM 829 C C . ALA A 1 101 ? -6.762 -5.008 13.582 1.00 79.81 101 ALA A C 1
ATOM 831 O O . ALA A 1 101 ? -5.806 -4.261 13.790 1.00 79.81 101 ALA A O 1
ATOM 832 N N . ASP A 1 102 ? -7.926 -4.925 14.216 1.00 76.19 102 ASP A N 1
ATOM 833 C CA . ASP A 1 102 ? -8.178 -4.094 15.387 1.00 76.19 102 ASP A CA 1
ATOM 834 C C . ASP A 1 102 ? -8.273 -5.041 16.587 1.00 76.19 102 ASP A C 1
ATOM 836 O O . ASP A 1 102 ? -9.182 -5.865 16.659 1.00 76.19 102 ASP A O 1
ATOM 840 N N . ARG A 1 103 ? -7.247 -5.024 17.447 1.00 66.50 103 ARG A N 1
ATOM 841 C CA . ARG A 1 103 ? -7.140 -5.953 18.584 1.00 66.50 103 ARG A CA 1
ATOM 842 C C . ARG A 1 103 ? -7.966 -5.506 19.787 1.00 66.50 103 ARG A C 1
ATOM 844 O O . ARG A 1 103 ? -8.279 -6.352 20.616 1.00 66.50 103 ARG A O 1
ATOM 851 N N . ASP A 1 104 ? -8.319 -4.225 19.858 1.00 66.31 104 ASP A N 1
ATOM 852 C CA . ASP A 1 104 ? -9.003 -3.640 21.014 1.00 66.31 104 ASP A CA 1
ATOM 853 C C . ASP A 1 104 ? -10.529 -3.639 20.840 1.00 66.31 104 ASP A C 1
ATOM 855 O O . ASP A 1 104 ? -11.272 -3.316 21.766 1.00 66.31 104 ASP A O 1
ATOM 8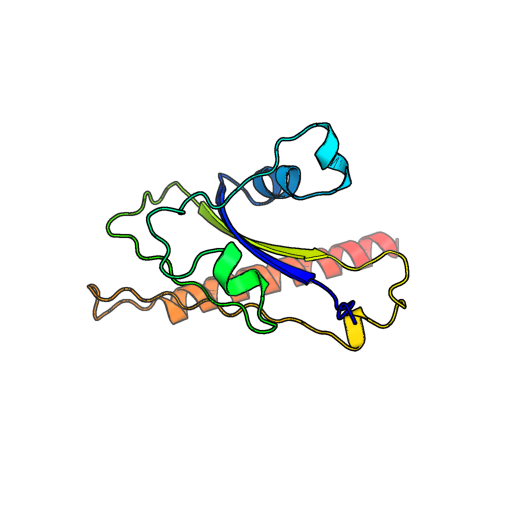59 N N . ASN A 1 105 ? -11.014 -4.027 19.658 1.00 65.31 105 ASN A N 1
ATOM 860 C CA . ASN A 1 105 ? -12.426 -4.024 19.316 1.00 65.31 105 ASN A CA 1
ATOM 861 C C . ASN A 1 105 ? -12.909 -5.432 18.930 1.00 65.31 105 ASN A C 1
ATOM 863 O O . ASN A 1 105 ? -12.918 -5.811 17.759 1.00 65.31 105 ASN A O 1
ATOM 867 N N . GLU A 1 106 ? -13.350 -6.203 19.930 1.00 61.50 106 GLU A N 1
ATOM 868 C CA . GLU A 1 106 ? -13.861 -7.580 19.770 1.00 61.50 106 GLU A CA 1
ATOM 869 C C . GLU A 1 106 ? -15.026 -7.702 18.771 1.00 61.50 106 GLU A C 1
ATOM 871 O O . GLU A 1 106 ? -15.216 -8.758 18.171 1.00 61.50 106 GLU A O 1
ATOM 876 N N . ASN A 1 107 ? -15.788 -6.625 18.549 1.00 63.25 107 ASN A N 1
ATOM 877 C CA . ASN A 1 107 ? -16.966 -6.614 17.674 1.00 63.25 107 ASN A CA 1
ATOM 878 C C . ASN A 1 107 ? -16.71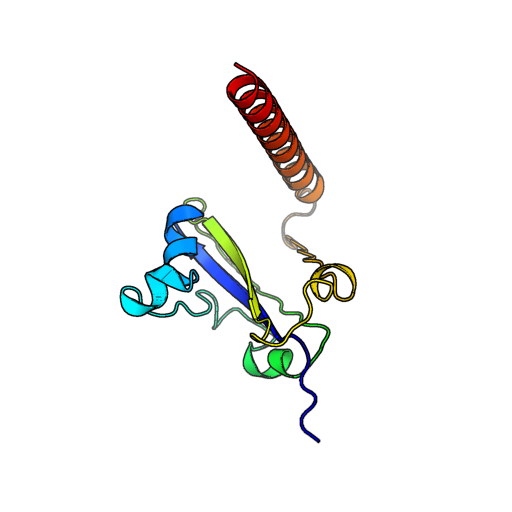0 -5.967 16.304 1.00 63.25 107 ASN A C 1
ATOM 880 O O . ASN A 1 107 ? -17.654 -5.672 15.563 1.00 63.25 107 ASN A O 1
ATOM 884 N N . ALA A 1 108 ? -15.453 -5.700 15.948 1.00 64.75 108 ALA A N 1
ATOM 885 C CA . ALA 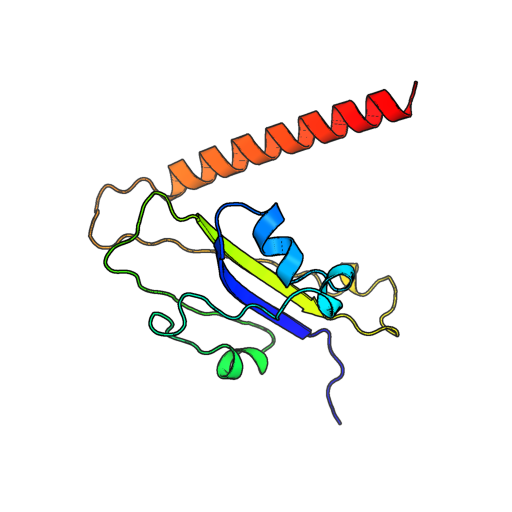A 1 108 ? -15.133 -4.984 14.723 1.00 64.75 108 ALA A CA 1
ATOM 886 C C . ALA A 1 108 ? -15.458 -5.823 13.470 1.00 64.75 108 ALA A C 1
ATOM 888 O O . ALA A 1 108 ? -14.717 -6.725 13.084 1.00 64.75 108 ALA A O 1
ATOM 889 N N . GLN A 1 109 ? -16.540 -5.484 12.760 1.00 74.56 109 GLN A N 1
ATOM 890 C CA . GLN A 1 109 ? -16.905 -6.101 11.471 1.00 74.56 109 GLN A CA 1
ATOM 891 C C . GLN A 1 109 ? -16.083 -5.540 10.292 1.00 74.56 109 GLN A C 1
ATOM 893 O O . GLN A 1 109 ? -16.613 -5.285 9.208 1.00 74.56 109 GLN A O 1
ATOM 898 N N . LEU A 1 110 ? -14.780 -5.320 10.497 1.00 72.25 110 LEU A N 1
ATOM 899 C CA . LEU A 1 110 ? -13.904 -4.645 9.531 1.00 72.25 110 LEU A CA 1
ATOM 900 C C . LEU A 1 110 ? -13.860 -5.366 8.189 1.00 72.25 110 LEU A C 1
ATOM 902 O O . LEU A 1 110 ? -13.931 -4.724 7.147 1.00 72.25 110 LEU A O 1
ATOM 906 N N . TYR A 1 111 ? -13.793 -6.697 8.207 1.00 75.56 111 TYR A N 1
ATOM 907 C CA . TYR A 1 111 ? -13.800 -7.490 6.983 1.00 75.56 111 TYR A CA 1
ATOM 908 C C . TYR A 1 111 ? -15.058 -7.225 6.145 1.00 75.56 111 TYR A C 1
ATOM 910 O O . TYR A 1 111 ? -14.952 -6.904 4.964 1.00 75.56 111 TYR A O 1
ATOM 918 N N . THR A 1 112 ? -16.239 -7.284 6.766 1.00 79.00 112 THR A N 1
ATOM 919 C CA . THR A 1 112 ? -17.528 -7.055 6.098 1.00 79.00 112 THR A CA 1
ATOM 920 C C . THR A 1 112 ? -17.629 -5.640 5.535 1.00 79.00 112 THR A C 1
ATOM 922 O O . THR A 1 112 ? -18.042 -5.458 4.392 1.00 79.00 112 THR A O 1
ATOM 925 N N . GLN A 1 113 ? -17.207 -4.637 6.307 1.00 80.69 113 GLN A N 1
ATOM 926 C CA . GLN A 1 113 ? -17.220 -3.238 5.873 1.00 80.69 113 GLN A CA 1
ATOM 927 C C . GLN A 1 113 ? -16.272 -3.007 4.690 1.00 80.69 113 GLN A C 1
ATOM 929 O O . GLN A 1 113 ? -16.658 -2.387 3.701 1.00 80.69 113 GLN A O 1
ATOM 934 N N . ILE A 1 114 ? -15.054 -3.552 4.754 1.00 82.12 114 ILE A N 1
ATOM 935 C CA . ILE A 1 114 ? -14.070 -3.447 3.670 1.00 82.12 114 ILE A CA 1
ATOM 936 C C . ILE A 1 114 ? -14.581 -4.155 2.410 1.00 82.12 114 ILE A C 1
ATOM 938 O O . ILE A 1 114 ? -14.507 -3.581 1.326 1.00 82.12 114 ILE A O 1
ATOM 942 N N . GLN A 1 115 ? -15.142 -5.362 2.534 1.00 81.69 115 GLN A N 1
ATOM 943 C CA . GLN A 1 115 ? -15.726 -6.090 1.403 1.00 81.69 115 GLN A CA 1
ATOM 944 C C . GLN A 1 115 ? -16.866 -5.306 0.745 1.00 81.69 115 GLN A C 1
ATOM 946 O O . GLN A 1 115 ? -16.883 -5.177 -0.477 1.00 81.69 115 GLN A O 1
ATOM 951 N N . ALA A 1 116 ? -17.770 -4.721 1.536 1.00 84.62 116 ALA A N 1
ATOM 952 C CA . ALA A 1 116 ? -18.862 -3.903 1.015 1.00 84.62 116 ALA A CA 1
ATOM 953 C C . ALA A 1 116 ? -18.343 -2.692 0.220 1.00 84.62 116 ALA A C 1
ATOM 955 O O . ALA A 1 116 ? -18.817 -2.426 -0.884 1.00 84.62 116 ALA A O 1
ATOM 956 N N . VAL A 1 117 ? -17.326 -1.997 0.739 1.00 86.19 117 VAL A N 1
ATOM 957 C CA . VAL A 1 117 ? -16.705 -0.856 0.047 1.00 86.19 117 VAL A CA 1
ATOM 958 C C . VAL A 1 117 ? -16.010 -1.297 -1.245 1.00 86.19 117 VAL A C 1
ATOM 960 O O . VAL A 1 117 ? -16.163 -0.643 -2.278 1.00 86.19 117 VAL A O 1
ATOM 963 N N . ILE A 1 118 ? -15.269 -2.409 -1.224 1.00 85.75 118 ILE A N 1
ATOM 964 C CA . ILE A 1 118 ? -14.588 -2.939 -2.415 1.00 85.75 118 ILE A CA 1
ATOM 965 C C . ILE A 1 118 ? -15.603 -3.329 -3.494 1.00 85.75 118 ILE A C 1
ATOM 967 O O . ILE A 1 118 ? -15.404 -2.980 -4.659 1.00 85.75 118 ILE A O 1
ATOM 971 N N . ALA A 1 119 ? -16.692 -4.003 -3.117 1.00 84.50 119 ALA A N 1
ATOM 972 C CA . ALA A 1 119 ? -17.757 -4.395 -4.036 1.00 84.50 119 ALA A CA 1
ATOM 973 C C . ALA A 1 119 ? -18.418 -3.169 -4.685 1.00 84.50 119 ALA A C 1
ATOM 975 O O . ALA A 1 119 ? -18.507 -3.095 -5.910 1.00 84.50 119 ALA A O 1
ATOM 976 N N . GLN A 1 120 ? -18.767 -2.150 -3.890 1.00 85.88 120 GLN A N 1
ATOM 977 C CA . GLN A 1 120 ? -19.318 -0.890 -4.405 1.00 85.88 120 GLN A CA 1
ATOM 978 C C . GLN A 1 120 ? -18.376 -0.203 -5.405 1.00 85.88 120 GLN A C 1
ATOM 980 O O . GLN A 1 120 ? -18.814 0.297 -6.443 1.00 85.88 120 GLN A O 1
ATOM 985 N N . GLN A 1 121 ? -17.069 -0.191 -5.127 1.00 84.06 121 GLN A N 1
ATOM 986 C CA . GLN A 1 121 ? -16.082 0.371 -6.050 1.00 84.06 121 GLN A CA 1
ATOM 987 C C . GLN A 1 121 ? -15.925 -0.462 -7.329 1.00 84.06 121 GLN A C 1
ATOM 989 O O . GLN A 1 121 ? -15.702 0.111 -8.397 1.00 84.06 121 GLN A O 1
ATOM 994 N N . ALA A 1 122 ? -16.015 -1.792 -7.245 1.00 84.31 122 ALA A N 1
ATOM 995 C CA . ALA A 1 122 ? -15.951 -2.669 -8.410 1.00 84.31 122 ALA A CA 1
ATOM 996 C C . ALA A 1 122 ? -17.133 -2.419 -9.355 1.00 84.31 122 ALA A C 1
ATOM 998 O O . ALA A 1 122 ? -16.911 -2.154 -10.536 1.00 84.31 122 ALA A O 1
ATOM 999 N N . GLU A 1 123 ? -18.354 -2.358 -8.820 1.00 85.81 123 GLU A N 1
ATOM 1000 C CA . GLU A 1 123 ? -19.546 -2.026 -9.606 1.00 85.81 123 GLU A CA 1
ATOM 1001 C C . GLU A 1 123 ? -19.437 -0.651 -10.276 1.00 85.81 123 GLU A C 1
ATOM 1003 O O . GLU A 1 123 ? -19.777 -0.492 -11.449 1.00 85.81 123 GLU A O 1
ATOM 1008 N N . ALA A 1 124 ? -18.946 0.363 -9.554 1.00 86.31 124 ALA A N 1
ATOM 1009 C CA . ALA A 1 124 ? -18.762 1.700 -10.112 1.00 86.31 124 ALA A CA 1
ATOM 1010 C C . ALA A 1 124 ? -17.775 1.697 -11.295 1.00 86.31 124 ALA A C 1
ATOM 1012 O O . ALA A 1 124 ? -18.029 2.346 -12.313 1.00 86.31 124 ALA A O 1
ATOM 1013 N N . ARG A 1 125 ? -16.677 0.932 -11.193 1.00 85.00 125 ARG A N 1
ATOM 1014 C CA . ARG A 1 125 ? -15.706 0.764 -12.286 1.00 85.00 125 ARG A CA 1
ATOM 1015 C C . ARG A 1 125 ? -16.320 0.058 -13.491 1.00 85.00 125 ARG A C 1
ATOM 1017 O O . ARG A 1 125 ? -16.118 0.518 -14.612 1.00 85.00 125 ARG A O 1
ATOM 1024 N N . GLU A 1 126 ? -17.079 -1.013 -13.279 1.00 86.62 126 GLU A N 1
ATOM 1025 C CA . GLU A 1 126 ? -17.752 -1.743 -14.362 1.00 86.62 126 GLU A CA 1
ATOM 1026 C C . GLU A 1 126 ? -18.748 -0.852 -15.114 1.00 86.62 126 GLU A C 1
ATOM 1028 O O . GLU A 1 126 ? -18.751 -0.828 -16.347 1.00 86.62 126 GLU A O 1
ATOM 1033 N N . ARG A 1 127 ? -19.534 -0.041 -14.391 1.00 85.19 127 ARG A N 1
ATOM 1034 C CA . ARG A 1 127 ? -20.455 0.934 -14.999 1.00 85.19 127 ARG A CA 1
ATOM 1035 C C . ARG A 1 127 ? -19.708 1.969 -15.840 1.00 85.19 127 ARG A C 1
ATOM 1037 O O . ARG A 1 127 ? -20.057 2.168 -17.001 1.00 85.19 127 ARG A O 1
ATOM 1044 N N . GLN A 1 128 ? -18.637 2.559 -15.305 1.00 86.06 128 GLN A N 1
ATOM 1045 C CA . GLN A 1 128 ? -17.806 3.516 -16.048 1.00 86.06 128 GLN A CA 1
ATOM 1046 C C . GLN A 1 128 ? -17.168 2.896 -17.299 1.00 86.06 128 GLN A C 1
ATOM 1048 O O . GLN A 1 128 ? -17.085 3.542 -18.346 1.00 86.06 128 GLN A O 1
ATOM 1053 N N . GLN A 1 129 ? -16.714 1.642 -17.222 1.00 83.38 129 GLN A N 1
ATOM 1054 C CA . GLN A 1 129 ? -16.169 0.925 -18.375 1.00 83.38 129 GLN A CA 1
ATOM 1055 C C . GLN A 1 129 ? -17.242 0.663 -19.439 1.00 83.38 129 GLN A C 1
ATOM 1057 O O . GLN A 1 129 ? -16.992 0.891 -20.625 1.00 83.38 129 GLN A O 1
ATOM 1062 N N . ALA A 1 130 ? -18.445 0.249 -19.033 1.00 82.50 130 ALA A N 1
ATOM 1063 C CA . ALA A 1 130 ? -19.569 0.030 -19.938 1.00 82.50 130 ALA A CA 1
ATOM 1064 C C . ALA A 1 130 ? -20.014 1.327 -20.637 1.00 82.50 130 ALA A C 1
ATOM 1066 O O . ALA A 1 130 ? -20.266 1.323 -21.843 1.00 82.50 130 ALA A O 1
ATOM 1067 N N . GLU A 1 131 ? -20.063 2.448 -19.915 1.00 86.75 131 GLU A N 1
ATOM 1068 C CA . GLU A 1 131 ? -20.362 3.770 -20.478 1.00 86.75 131 GLU A CA 1
ATOM 1069 C C . GLU A 1 131 ? -19.295 4.218 -21.482 1.00 86.75 131 GLU A C 1
ATOM 1071 O O . GLU A 1 131 ? -19.631 4.619 -22.597 1.00 86.75 131 GLU A O 1
ATOM 1076 N N . ARG A 1 132 ? -18.007 4.063 -21.148 1.00 84.00 132 ARG A N 1
ATOM 1077 C CA . ARG A 1 132 ? -16.895 4.353 -22.071 1.00 84.00 132 ARG A CA 1
ATOM 1078 C C . ARG A 1 132 ? -16.959 3.511 -23.345 1.00 84.00 132 ARG A C 1
ATOM 1080 O O . ARG A 1 132 ? -16.724 4.030 -24.434 1.00 84.00 132 ARG A O 1
ATOM 1087 N N . LEU A 1 133 ? -17.294 2.225 -23.231 1.00 82.38 133 LEU A N 1
ATOM 1088 C CA . LEU A 1 133 ? -17.455 1.331 -24.383 1.00 82.38 133 LEU A CA 1
ATOM 1089 C C . LEU A 1 133 ? -18.647 1.722 -25.264 1.00 82.38 133 LEU A C 1
ATOM 1091 O O . LEU A 1 133 ? -18.563 1.595 -26.485 1.00 82.38 133 LEU A O 1
ATOM 1095 N N . ARG A 1 134 ? -19.739 2.216 -24.668 1.00 78.62 134 ARG A N 1
ATOM 1096 C CA . ARG A 1 134 ? -20.900 2.739 -25.405 1.00 78.62 134 ARG A CA 1
ATOM 1097 C C . ARG A 1 134 ? -20.574 4.049 -26.122 1.00 78.62 134 ARG A C 1
ATOM 1099 O O . ARG A 1 134 ? -20.901 4.171 -27.295 1.00 78.62 134 ARG A O 1
ATOM 1106 N N . ALA A 1 135 ? -19.873 4.971 -25.462 1.00 79.31 135 ALA A N 1
ATOM 1107 C CA . ALA A 1 135 ? -19.452 6.246 -26.046 1.00 79.31 135 ALA A CA 1
ATOM 1108 C C . ALA A 1 135 ? -18.445 6.081 -27.199 1.00 79.31 135 ALA A C 1
ATOM 1110 O O . ALA A 1 135 ? -18.432 6.887 -28.114 1.00 79.31 135 ALA A O 1
ATOM 1111 N N . ARG A 1 136 ? -17.621 5.024 -27.185 1.00 73.81 136 ARG A N 1
ATOM 1112 C CA . ARG A 1 136 ? -16.654 4.720 -28.258 1.00 73.81 136 ARG A CA 1
ATOM 1113 C C . ARG A 1 136 ? -17.287 4.057 -29.495 1.00 73.81 136 ARG A C 1
ATOM 1115 O O . ARG A 1 136 ? -16.606 3.887 -30.501 1.00 73.81 136 ARG A O 1
ATOM 1122 N N . ARG A 1 137 ? -18.547 3.616 -29.404 1.00 64.81 137 ARG A N 1
ATOM 1123 C CA . ARG A 1 137 ? -19.302 2.981 -30.502 1.00 64.81 137 ARG A CA 1
ATOM 1124 C C . ARG A 1 137 ? -20.255 3.943 -31.228 1.00 64.81 137 ARG A C 1
ATOM 1126 O O . ARG A 1 137 ? -20.859 3.516 -32.209 1.00 64.81 137 ARG A O 1
ATOM 1133 N N . GLN A 1 138 ? -20.410 5.172 -30.736 1.00 50.56 138 GLN A N 1
ATOM 1134 C CA . GLN A 1 138 ? -21.136 6.267 -31.393 1.00 50.56 138 GLN A CA 1
ATOM 1135 C C . GLN A 1 138 ? -20.144 7.175 -32.115 1.00 50.56 138 GLN A C 1
ATOM 1137 O O . GLN A 1 138 ? -20.535 7.713 -33.171 1.00 50.56 138 GLN A O 1
#

Mean predicted aligned error: 10.6 Å

Solvent-accessible surface area (backbone atoms only — not comparable to full-atom values): 9032 Å² total; per-residue (Å²): 133,84,83,88,68,76,44,67,50,71,38,49,30,72,38,94,44,69,75,66,52,45,47,39,71,35,80,89,38,49,87,83,33,72,79,75,68,54,70,50,63,92,39,43,78,47,52,69,79,70,30,65,79,46,95,75,67,70,70,50,74,65,79,94,77,79,63,88,86,60,42,78,44,80,49,75,47,75,47,76,60,96,82,58,58,89,57,51,62,77,77,58,72,85,85,88,86,85,86,88,81,67,89,89,44,94,80,65,60,56,67,60,54,51,51,53,53,52,51,55,51,50,53,52,50,52,52,52,51,53,50,52,56,54,64,74,74,110

Foldseek 3Di:
DPDPDKFKFKAKDKDQDPVVVVLLVDPVNVVPHDHDHHPQVVQKDADRVRQRVDPDRDIDGDDPDDDPSIDIDMGMDIDDDPPDDPCSCVVDPDDDDDDDDDPVDPPDPPVVVVVVVVVVVVVVVVVVVVVVVVVVVD

pLDDT: mean 77.42, std 10.07, range [41.62, 90.25]